Protein AF-A0A2D9SMA3-F1 (afdb_monomer)

Solvent-accessible surface area (backbone atoms only — not comparable to full-atom values): 6062 Å² total; per-residue (Å²): 139,64,76,45,78,49,76,43,85,68,47,75,50,74,42,68,54,98,90,37,80,74,43,34,33,40,23,32,37,33,34,36,29,45,89,88,40,80,76,44,77,47,75,46,73,75,39,80,48,66,64,96,76,56,58,60,69,54,55,51,49,54,51,53,51,51,53,48,52,50,51,51,52,50,50,52,50,50,54,55,50,52,51,52,49,50,55,51,48,55,52,50,51,54,51,49,55,67,64,57,74,80,75,132

Foldseek 3Di:
DDKDKDKAFDDKDWDDDPNATDWIWTKIWIFIDDPNHTPDIDIDPTDTDDRVPDPVVVSVVVVVVVVVVVVVVVVVVVVVVVVVVVVVVVVVVVVCVVVVVPDD

Mean predicted aligned error: 12.0 Å

Structure (mmCIF, N/CA/C/O backbone):
data_AF-A0A2D9SMA3-F1
#
_entry.id   AF-A0A2D9SMA3-F1
#
loop_
_atom_site.group_PDB
_atom_site.id
_atom_site.type_symbol
_atom_site.label_atom_id
_atom_site.label_alt_id
_atom_site.label_comp_id
_atom_site.label_asym_id
_atom_site.label_entity_id
_atom_site.label_seq_id
_atom_site.pdbx_PDB_ins_code
_atom_site.Cartn_x
_atom_site.Cartn_y
_atom_site.Cartn_z
_atom_site.occupancy
_atom_site.B_iso_or_equiv
_atom_site.auth_seq_id
_atom_site.auth_comp_id
_atom_site.auth_asym_id
_atom_site.auth_atom_id
_atom_site.pdbx_PDB_model_num
ATOM 1 N N . MET A 1 1 ? -11.097 -24.277 4.928 1.00 54.91 1 MET A N 1
ATOM 2 C CA . MET A 1 1 ? -9.944 -23.431 5.299 1.00 54.91 1 MET A CA 1
ATOM 3 C C . MET A 1 1 ? -9.182 -23.155 4.024 1.00 54.91 1 MET A C 1
ATOM 5 O O . MET A 1 1 ? -8.686 -24.109 3.437 1.00 54.91 1 MET A O 1
ATOM 9 N N . ALA A 1 2 ? -9.188 -21.911 3.554 1.00 72.50 2 ALA A N 1
ATOM 10 C CA . ALA A 1 2 ? -8.464 -21.511 2.352 1.00 72.50 2 ALA A CA 1
ATOM 11 C C . ALA A 1 2 ? -7.235 -20.703 2.778 1.00 72.50 2 ALA A C 1
ATOM 13 O O . ALA A 1 2 ? -7.350 -19.795 3.599 1.00 72.50 2 ALA A O 1
ATOM 14 N N . LEU A 1 3 ? -6.070 -21.096 2.271 1.00 83.44 3 LEU A N 1
ATOM 15 C CA . LEU A 1 3 ? -4.867 -20.277 2.311 1.00 83.44 3 LEU A CA 1
ATOM 16 C C . LEU A 1 3 ? -4.826 -19.512 0.990 1.00 83.44 3 LEU A C 1
ATOM 18 O O . LEU A 1 3 ? -4.950 -20.135 -0.066 1.00 83.44 3 LEU A O 1
ATOM 22 N N . THR A 1 4 ? -4.693 -18.195 1.058 1.00 88.44 4 THR A N 1
ATOM 23 C CA . THR A 1 4 ? -4.634 -17.322 -0.116 1.00 88.44 4 THR A CA 1
ATOM 24 C C . THR A 1 4 ? -3.242 -16.725 -0.195 1.00 88.44 4 THR A C 1
ATOM 26 O O . THR A 1 4 ? -2.779 -16.099 0.755 1.00 88.44 4 THR A O 1
ATOM 29 N N . GLU A 1 5 ? -2.563 -16.931 -1.316 1.00 89.00 5 GLU A N 1
ATOM 30 C CA . GLU A 1 5 ? -1.286 -16.278 -1.586 1.00 89.00 5 GLU A CA 1
ATOM 31 C C . GLU A 1 5 ? -1.538 -14.890 -2.173 1.00 89.00 5 GLU A C 1
ATOM 33 O O . GLU A 1 5 ? -2.395 -14.724 -3.044 1.00 89.00 5 GLU A O 1
ATOM 38 N N . PHE A 1 6 ? -0.780 -13.901 -1.712 1.00 85.69 6 PHE A N 1
ATOM 39 C CA . PHE A 1 6 ? -0.773 -12.568 -2.298 1.00 85.69 6 PHE A CA 1
ATOM 40 C C . PHE A 1 6 ? 0.634 -12.178 -2.739 1.00 85.69 6 PHE A C 1
ATOM 42 O O . PHE A 1 6 ? 1.640 -12.597 -2.159 1.00 85.69 6 PHE A O 1
ATOM 49 N N . ARG A 1 7 ? 0.686 -11.334 -3.768 1.00 85.00 7 ARG A N 1
ATOM 50 C CA . ARG A 1 7 ? 1.889 -10.636 -4.213 1.00 85.00 7 ARG A CA 1
ATOM 51 C C . ARG A 1 7 ? 1.505 -9.200 -4.524 1.00 85.00 7 ARG A C 1
ATOM 53 O O . ARG A 1 7 ? 0.683 -8.964 -5.407 1.00 85.00 7 ARG A O 1
ATOM 60 N N . HIS A 1 8 ? 2.118 -8.259 -3.823 1.00 82.69 8 HIS A N 1
ATOM 61 C CA . HIS A 1 8 ? 1.890 -6.835 -4.022 1.00 82.69 8 HIS A CA 1
ATOM 62 C C . HIS A 1 8 ? 3.210 -6.119 -4.304 1.00 82.69 8 HIS A C 1
ATOM 64 O O . HIS A 1 8 ? 4.229 -6.463 -3.705 1.00 82.69 8 HIS A O 1
ATOM 70 N N . PRO A 1 9 ? 3.230 -5.138 -5.217 1.00 81.25 9 PRO A N 1
ATOM 71 C CA . PRO A 1 9 ? 4.390 -4.273 -5.376 1.00 81.25 9 PRO A CA 1
ATOM 72 C C . PRO A 1 9 ? 4.621 -3.497 -4.070 1.00 81.25 9 PRO A C 1
ATOM 74 O O . PRO A 1 9 ? 3.683 -2.929 -3.517 1.00 81.25 9 PRO A O 1
ATOM 77 N N . TYR A 1 10 ? 5.859 -3.497 -3.575 1.00 82.62 10 TYR A N 1
ATOM 78 C CA . TYR A 1 10 ? 6.233 -2.847 -2.316 1.00 82.62 10 TYR A CA 1
ATOM 79 C C . TYR A 1 10 ? 7.151 -1.649 -2.555 1.00 82.62 10 TYR A C 1
ATOM 81 O O . TYR A 1 10 ? 6.852 -0.540 -2.120 1.00 82.62 10 TYR A O 1
ATOM 89 N N . GLU A 1 11 ? 8.227 -1.845 -3.320 1.00 83.75 11 GLU A N 1
ATOM 90 C CA . GLU A 1 11 ? 9.158 -0.774 -3.675 1.00 83.75 11 GLU A CA 1
ATOM 91 C C . GLU A 1 11 ? 9.527 -0.855 -5.154 1.00 83.75 11 GLU A C 1
ATOM 93 O O . GLU A 1 11 ? 9.761 -1.935 -5.696 1.00 83.75 11 GLU A O 1
ATOM 98 N N . ILE A 1 12 ? 9.598 0.304 -5.809 1.00 85.75 12 ILE A N 1
ATOM 99 C CA . ILE A 1 12 ? 10.034 0.421 -7.194 1.00 85.75 12 ILE A CA 1
ATOM 100 C C . ILE A 1 12 ? 11.160 1.447 -7.315 1.00 85.75 12 ILE A C 1
ATOM 102 O O . ILE A 1 12 ? 11.017 2.603 -6.918 1.00 85.75 12 ILE A O 1
ATOM 106 N N . LEU A 1 13 ? 12.275 1.036 -7.915 1.00 86.44 13 LEU A N 1
ATOM 107 C CA . LEU A 1 13 ? 13.365 1.925 -8.296 1.00 86.44 13 LEU A CA 1
ATOM 108 C C . LEU A 1 13 ? 13.364 2.103 -9.809 1.00 86.44 13 LEU A C 1
ATOM 110 O O . LEU A 1 13 ? 13.622 1.157 -10.552 1.00 86.44 13 LEU A O 1
ATOM 114 N N . ILE A 1 14 ? 13.148 3.336 -10.257 1.00 86.75 14 ILE A N 1
ATOM 115 C CA . ILE A 1 14 ? 13.201 3.703 -11.672 1.00 86.75 14 ILE A CA 1
ATOM 116 C C . ILE A 1 14 ? 14.386 4.625 -11.886 1.00 86.75 14 ILE A C 1
ATOM 118 O O . ILE A 1 14 ? 14.509 5.676 -11.255 1.00 86.75 14 ILE A O 1
ATOM 122 N N . ARG A 1 15 ? 15.277 4.224 -12.785 1.00 87.44 15 ARG A N 1
ATOM 123 C CA . ARG A 1 15 ? 16.444 5.007 -13.173 1.00 87.44 15 ARG A CA 1
ATOM 124 C C . ARG A 1 15 ? 16.130 5.750 -14.453 1.00 87.44 15 ARG A C 1
ATOM 126 O O . ARG A 1 15 ? 15.624 5.162 -15.405 1.00 87.44 15 ARG A O 1
ATOM 133 N N . PHE A 1 16 ? 16.483 7.026 -14.472 1.00 84.12 16 PHE A N 1
ATOM 134 C CA . PHE A 1 16 ? 16.362 7.876 -15.644 1.00 84.12 16 PHE A CA 1
ATOM 135 C C . PHE A 1 16 ? 17.747 8.295 -16.113 1.00 84.12 16 PHE A C 1
ATOM 137 O O . PHE A 1 16 ? 18.625 8.610 -15.306 1.00 84.12 16 PHE A O 1
ATOM 144 N N . LYS A 1 17 ? 17.930 8.328 -17.427 1.00 86.56 17 LYS A N 1
ATOM 145 C CA . LYS A 1 17 ? 19.093 8.922 -18.075 1.00 86.56 17 LYS A CA 1
ATOM 146 C C . LYS A 1 17 ? 18.590 9.791 -19.216 1.00 86.56 17 LYS A C 1
ATOM 148 O O . LYS A 1 17 ? 17.792 9.335 -20.026 1.00 86.56 17 LYS A O 1
ATOM 153 N N . ASP A 1 18 ? 19.010 11.052 -19.231 1.00 92.25 18 ASP A N 1
ATOM 154 C CA . ASP A 1 18 ? 18.615 12.022 -20.260 1.00 92.25 18 ASP A CA 1
ATOM 155 C C . ASP A 1 18 ? 17.081 12.165 -20.413 1.00 92.25 18 ASP A C 1
ATOM 157 O O . ASP A 1 18 ? 16.560 12.365 -21.504 1.00 92.25 18 ASP A O 1
ATOM 161 N N . GLY A 1 19 ? 16.342 12.043 -19.301 1.00 75.88 19 GLY A N 1
ATOM 162 C CA . GLY A 1 19 ? 14.876 12.148 -19.269 1.00 75.88 19 GLY A CA 1
ATOM 163 C C . GLY A 1 19 ? 14.120 10.884 -19.693 1.00 75.88 19 GLY A C 1
ATOM 164 O O . GLY A 1 19 ? 12.893 10.873 -19.644 1.00 75.88 19 GLY A O 1
ATOM 165 N N . VAL A 1 20 ? 14.826 9.812 -20.058 1.00 78.69 20 VAL A N 1
ATOM 166 C CA . VAL A 1 20 ? 14.241 8.531 -20.473 1.00 78.69 20 VAL A CA 1
ATOM 167 C C . VAL A 1 20 ? 14.488 7.482 -19.392 1.00 78.69 20 VAL A C 1
ATOM 169 O O . VAL A 1 20 ? 15.587 7.403 -18.836 1.00 78.69 20 VAL A O 1
ATOM 172 N N . ALA A 1 21 ? 13.471 6.681 -19.067 1.00 82.62 21 ALA A N 1
ATOM 173 C CA . ALA A 1 21 ? 13.641 5.546 -18.164 1.00 82.62 21 ALA A CA 1
ATOM 174 C C . ALA A 1 21 ? 14.639 4.550 -18.779 1.00 82.62 21 ALA A C 1
ATOM 176 O O . ALA A 1 21 ? 14.542 4.208 -19.953 1.00 82.62 21 ALA A O 1
ATOM 177 N N . CYS A 1 22 ? 15.627 4.110 -18.003 1.00 87.25 22 CYS A N 1
ATOM 178 C CA . CYS A 1 22 ? 16.711 3.238 -18.468 1.00 87.25 22 CYS A CA 1
ATOM 179 C C . CYS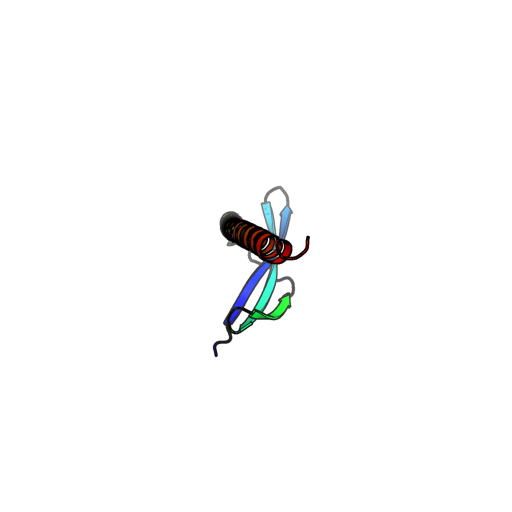 A 1 22 ? 16.929 2.006 -17.579 1.00 87.25 22 CYS A C 1
ATOM 181 O O . CYS A 1 22 ? 17.813 1.195 -17.849 1.00 87.25 22 CYS A O 1
ATOM 183 N N . GLY A 1 23 ? 16.137 1.853 -16.519 1.00 87.25 23 GLY A N 1
ATOM 184 C CA . GLY A 1 23 ? 16.131 0.651 -15.697 1.00 87.25 23 GLY A CA 1
ATOM 185 C C . GLY A 1 23 ? 15.042 0.705 -14.641 1.00 87.25 23 GLY A C 1
ATOM 186 O O . GLY A 1 23 ? 14.803 1.761 -14.056 1.00 87.25 23 GLY A O 1
ATOM 187 N N . ILE A 1 24 ? 14.400 -0.433 -14.398 1.00 88.38 24 ILE A N 1
ATOM 188 C CA . ILE A 1 24 ? 13.353 -0.582 -13.390 1.00 88.38 24 ILE A CA 1
ATOM 189 C C . ILE A 1 24 ? 13.698 -1.793 -12.532 1.00 88.38 24 ILE A C 1
ATOM 191 O O . ILE A 1 24 ? 14.033 -2.856 -13.054 1.00 88.38 24 ILE A O 1
ATOM 195 N N . GLN A 1 25 ? 13.649 -1.626 -1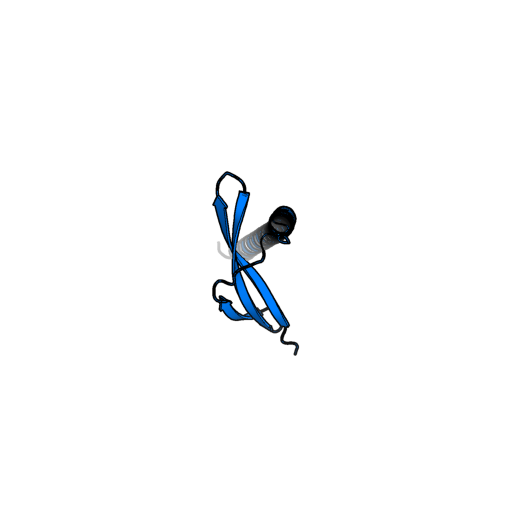1.216 1.00 90.12 25 GLN A N 1
ATOM 196 C CA . GLN A 1 25 ? 13.755 -2.714 -10.252 1.00 90.12 25 GLN A CA 1
ATOM 197 C C . 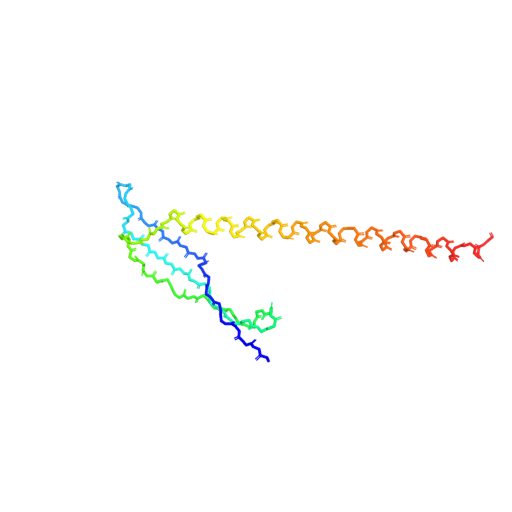GLN A 1 25 ? 12.512 -2.696 -9.372 1.00 90.12 25 GLN A C 1
ATOM 199 O O . GLN A 1 25 ? 12.135 -1.638 -8.875 1.00 90.12 25 GLN A O 1
ATOM 204 N N . LEU A 1 26 ? 11.885 -3.855 -9.197 1.00 86.88 26 LEU A N 1
ATOM 205 C CA . LEU A 1 26 ? 10.689 -4.023 -8.385 1.00 86.88 26 LEU A CA 1
ATOM 206 C C . LEU A 1 26 ? 10.983 -4.989 -7.241 1.00 86.88 26 LEU A C 1
ATOM 208 O O . LEU A 1 26 ? 11.453 -6.106 -7.457 1.00 86.88 26 LEU A O 1
ATOM 212 N N . ILE A 1 27 ? 10.671 -4.557 -6.031 1.00 89.81 27 ILE A N 1
ATOM 213 C CA . ILE A 1 27 ? 10.579 -5.391 -4.840 1.00 89.81 27 ILE A CA 1
ATOM 214 C C . ILE A 1 27 ? 9.090 -5.613 -4.599 1.00 89.81 27 ILE A C 1
ATOM 216 O O . ILE A 1 27 ? 8.301 -4.666 -4.563 1.00 89.81 27 ILE A O 1
ATOM 220 N N . SER A 1 28 ? 8.689 -6.874 -4.480 1.00 88.12 28 SER A N 1
ATOM 221 C CA . SER A 1 28 ? 7.324 -7.246 -4.126 1.00 88.12 28 SER A CA 1
ATOM 222 C C . SER A 1 28 ? 7.285 -7.755 -2.696 1.00 88.12 28 SER A C 1
ATOM 224 O O . SER A 1 28 ? 8.201 -8.428 -2.234 1.00 88.12 28 SER A O 1
ATOM 226 N N . GLU A 1 29 ? 6.185 -7.498 -2.014 1.00 90.81 29 GLU A N 1
ATOM 227 C CA . GLU A 1 29 ? 5.827 -8.224 -0.813 1.00 90.81 29 GLU A CA 1
ATOM 228 C C . GLU A 1 29 ? 4.976 -9.428 -1.214 1.00 90.81 29 GLU A C 1
ATOM 230 O O . GLU A 1 29 ? 3.998 -9.305 -1.953 1.00 90.81 29 GLU A O 1
ATOM 235 N N . THR A 1 30 ? 5.365 -10.606 -0.745 1.00 91.19 30 THR A N 1
ATOM 236 C CA . THR A 1 30 ? 4.599 -11.840 -0.921 1.00 91.19 30 THR A CA 1
ATOM 237 C C . THR A 1 30 ? 4.178 -12.370 0.431 1.00 91.19 30 THR A C 1
ATOM 239 O O . THR A 1 30 ? 4.878 -12.186 1.431 1.00 91.19 30 THR A O 1
ATOM 242 N N . GLY A 1 31 ? 3.037 -13.037 0.489 1.00 90.56 31 GLY A N 1
ATOM 243 C CA . GLY A 1 31 ? 2.585 -13.605 1.741 1.00 90.56 31 GLY A CA 1
ATOM 244 C C . GLY A 1 31 ? 1.438 -14.575 1.592 1.00 90.56 31 GLY A C 1
ATOM 245 O O . GLY A 1 31 ? 0.889 -14.772 0.510 1.00 90.56 31 GLY A O 1
ATOM 246 N N . VAL A 1 32 ? 1.109 -15.196 2.717 1.00 91.19 32 VAL A N 1
ATOM 247 C CA . VAL A 1 32 ? 0.008 -16.146 2.836 1.00 91.19 32 VAL A CA 1
ATOM 248 C C . VAL A 1 32 ? -0.972 -15.603 3.857 1.00 91.19 32 VAL A C 1
ATOM 250 O O . VAL A 1 32 ? -0.619 -15.362 5.016 1.00 91.19 32 VAL A O 1
ATOM 253 N N . GLU A 1 33 ? -2.213 -15.446 3.427 1.00 90.94 33 GLU A N 1
ATOM 254 C CA . GLU A 1 33 ? -3.350 -15.130 4.273 1.00 90.94 33 GLU A CA 1
ATOM 255 C C . GLU A 1 33 ? -4.166 -16.381 4.572 1.00 90.94 33 GLU A C 1
ATOM 257 O O . GLU A 1 33 ? -4.330 -17.274 3.739 1.00 90.94 33 GLU A O 1
ATOM 262 N N . LYS A 1 34 ? -4.723 -16.427 5.777 1.00 90.88 34 LYS A N 1
ATOM 263 C CA . LYS A 1 34 ? -5.707 -17.421 6.185 1.00 90.88 34 LYS A CA 1
ATOM 264 C C . LYS A 1 34 ? -6.867 -16.698 6.829 1.00 90.88 34 LYS A C 1
ATOM 266 O O . LYS A 1 34 ? -6.677 -16.007 7.826 1.00 90.88 34 LYS A O 1
ATOM 271 N N . ASP A 1 35 ? -8.053 -16.869 6.260 1.00 87.44 35 ASP A N 1
ATOM 272 C CA . ASP A 1 35 ? -9.284 -16.278 6.790 1.00 87.44 35 ASP A CA 1
ATOM 273 C C . ASP A 1 35 ? -9.153 -14.746 7.019 1.00 87.44 35 ASP A C 1
ATOM 275 O O . ASP A 1 35 ? -9.659 -14.202 7.997 1.00 87.44 35 ASP A O 1
ATOM 279 N N . GLY A 1 36 ? -8.435 -14.053 6.119 1.00 80.12 36 GLY A N 1
ATOM 280 C CA . GLY A 1 36 ? -8.198 -12.601 6.164 1.00 80.12 36 GLY A CA 1
ATOM 281 C C . GLY A 1 36 ? -7.075 -12.143 7.103 1.00 80.12 36 GLY A C 1
ATOM 282 O O . GLY A 1 36 ? -6.861 -10.944 7.259 1.00 80.12 36 GLY A O 1
ATOM 283 N N . GLN A 1 37 ? -6.351 -13.071 7.736 1.00 84.38 37 GLN A N 1
ATOM 284 C CA . GLN A 1 37 ? -5.201 -12.764 8.582 1.00 84.38 37 GLN A CA 1
ATOM 285 C C . GLN A 1 37 ? -3.895 -13.174 7.898 1.00 84.38 37 GLN A C 1
ATOM 287 O O . GLN A 1 37 ? -3.737 -14.321 7.475 1.00 84.38 37 GLN A O 1
ATOM 292 N N . VAL A 1 38 ? -2.933 -12.252 7.829 1.00 85.88 38 VAL A N 1
ATOM 293 C CA . VAL A 1 38 ? -1.590 -12.518 7.295 1.00 85.88 38 VAL A CA 1
ATOM 294 C C . VAL A 1 38 ? -0.837 -13.445 8.253 1.00 85.88 38 VAL A C 1
ATOM 296 O O . VAL A 1 38 ? -0.568 -13.078 9.396 1.00 85.88 38 VAL A O 1
ATOM 299 N N . ILE A 1 39 ? -0.495 -14.649 7.787 1.00 91.62 39 ILE A N 1
ATOM 300 C CA . ILE A 1 39 ? 0.285 -15.641 8.547 1.00 91.62 39 ILE A CA 1
ATOM 301 C C . ILE A 1 39 ? 1.777 -15.492 8.271 1.00 91.62 39 ILE A C 1
ATOM 303 O O . ILE A 1 39 ? 2.603 -15.659 9.166 1.00 91.62 39 ILE A O 1
ATOM 307 N N . GLN A 1 40 ? 2.123 -15.196 7.022 1.00 89.75 40 GLN A N 1
ATOM 308 C CA . GLN A 1 40 ? 3.501 -15.057 6.587 1.00 89.75 40 GLN A CA 1
ATOM 309 C C . GLN A 1 40 ? 3.607 -13.925 5.580 1.00 89.75 40 GLN A C 1
ATOM 311 O O . GLN A 1 40 ? 2.725 -13.743 4.743 1.00 89.75 40 GLN A O 1
ATOM 316 N N . ARG A 1 41 ? 4.710 -13.189 5.674 1.00 89.94 41 ARG A N 1
ATOM 317 C CA . ARG A 1 41 ? 5.030 -12.043 4.837 1.00 89.94 41 ARG A CA 1
ATOM 318 C C . ARG A 1 41 ? 6.528 -12.041 4.570 1.00 89.94 41 ARG A C 1
ATOM 320 O O . ARG A 1 41 ? 7.321 -12.282 5.481 1.00 89.94 41 ARG A O 1
ATOM 327 N N . THR A 1 42 ? 6.921 -11.871 3.318 1.00 91.62 42 THR A N 1
ATOM 328 C CA . THR A 1 42 ? 8.319 -11.920 2.890 1.00 91.62 42 THR A CA 1
ATOM 329 C C . THR A 1 42 ? 8.525 -10.991 1.702 1.00 91.62 42 THR A C 1
ATOM 331 O O . THR A 1 42 ? 7.771 -11.032 0.728 1.00 91.62 42 THR A O 1
ATOM 334 N N . GLU A 1 43 ? 9.563 -10.168 1.786 1.00 91.12 43 GLU A N 1
ATOM 335 C CA . GLU A 1 43 ? 10.009 -9.317 0.688 1.00 91.12 43 GLU A CA 1
ATOM 336 C C . GLU A 1 43 ? 10.792 -10.149 -0.330 1.00 91.12 43 GLU A C 1
ATOM 338 O O . GLU A 1 43 ? 11.687 -10.924 0.024 1.00 91.12 43 GLU A O 1
ATOM 343 N N . THR A 1 44 ? 10.454 -10.000 -1.607 1.00 89.75 44 THR A N 1
ATOM 344 C CA . THR A 1 44 ? 11.228 -10.603 -2.687 1.00 89.75 44 THR A CA 1
ATOM 345 C C . THR A 1 44 ? 12.484 -9.773 -2.940 1.00 89.75 44 THR A C 1
ATOM 347 O O . THR A 1 44 ? 12.443 -8.547 -2.835 1.00 89.75 44 THR A O 1
ATOM 350 N N . PRO A 1 45 ? 13.603 -10.392 -3.345 1.00 87.50 45 PRO A N 1
ATOM 351 C CA . PRO A 1 45 ? 14.744 -9.645 -3.859 1.00 87.50 45 PRO A CA 1
ATOM 352 C C . PRO A 1 45 ? 14.333 -8.700 -4.997 1.00 87.50 45 PRO A C 1
ATOM 354 O O . PRO A 1 45 ? 13.342 -8.939 -5.687 1.00 87.50 45 PRO A O 1
ATOM 357 N N . ALA A 1 46 ? 15.113 -7.640 -5.209 1.00 87.19 46 ALA A N 1
ATOM 358 C CA . ALA A 1 46 ? 14.862 -6.692 -6.287 1.00 87.19 46 ALA A CA 1
ATOM 359 C C . ALA A 1 46 ? 14.988 -7.376 -7.661 1.00 87.19 46 ALA 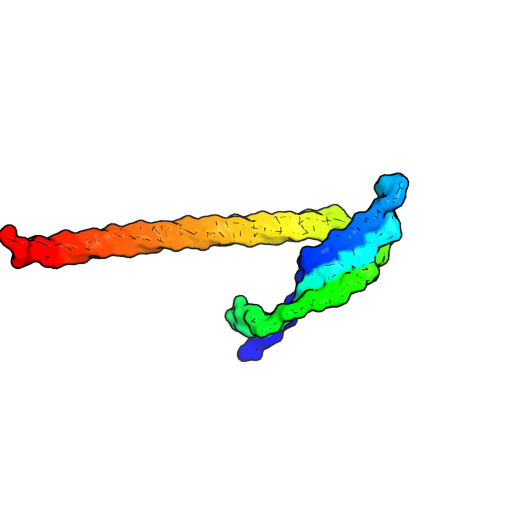A C 1
ATOM 361 O O . ALA A 1 46 ? 16.075 -7.804 -8.057 1.00 87.19 46 ALA A O 1
ATOM 362 N N . GLU A 1 47 ? 13.881 -7.444 -8.399 1.00 86.31 47 GLU A N 1
ATOM 363 C CA . GLU A 1 47 ? 13.808 -8.045 -9.731 1.00 86.31 47 GLU A CA 1
ATOM 364 C C . GLU A 1 47 ? 13.842 -6.952 -10.803 1.00 86.31 47 GLU A C 1
ATOM 366 O O . GLU A 1 47 ? 13.079 -5.984 -10.746 1.00 86.31 47 GLU A O 1
ATOM 371 N N . ALA A 1 48 ? 14.728 -7.097 -11.792 1.00 86.62 48 ALA A N 1
ATOM 372 C CA . ALA A 1 48 ? 14.770 -6.192 -12.935 1.00 86.62 48 ALA A CA 1
ATOM 373 C C . ALA A 1 48 ? 13.507 -6.364 -13.790 1.00 86.62 48 ALA A C 1
ATOM 375 O O . ALA A 1 48 ? 13.140 -7.488 -14.128 1.00 86.62 48 ALA A O 1
ATOM 376 N N . GLN A 1 49 ? 12.870 -5.254 -14.148 1.00 83.44 49 GLN A N 1
ATOM 377 C CA . GLN A 1 49 ? 11.704 -5.226 -15.028 1.00 83.44 49 GLN A CA 1
ATOM 378 C C . GLN A 1 49 ? 12.093 -4.658 -16.393 1.00 83.44 49 GLN A C 1
ATOM 380 O O . GLN A 1 49 ? 12.980 -3.804 -16.491 1.00 83.44 49 GLN A O 1
ATOM 385 N N . ASP A 1 50 ? 11.426 -5.138 -17.441 1.00 79.12 50 ASP A N 1
ATOM 386 C CA . ASP A 1 50 ? 11.610 -4.621 -18.794 1.00 79.12 50 ASP A CA 1
ATOM 387 C C . ASP A 1 50 ? 11.049 -3.199 -18.900 1.00 79.12 50 ASP A C 1
ATOM 389 O O . ASP A 1 50 ? 9.912 -2.937 -18.517 1.00 79.12 50 ASP A O 1
ATOM 393 N N . VAL A 1 51 ? 11.859 -2.277 -19.413 1.00 73.31 51 VAL A N 1
ATOM 394 C CA . VAL A 1 51 ? 11.532 -0.853 -19.502 1.00 73.31 51 VAL A CA 1
ATOM 395 C C . VAL A 1 51 ? 10.587 -0.569 -20.672 1.00 73.31 51 VAL A C 1
ATOM 397 O O . VAL A 1 51 ? 9.729 0.301 -20.547 1.00 73.31 51 VAL A O 1
ATOM 400 N N . GLU A 1 52 ? 10.698 -1.305 -21.785 1.00 68.31 52 GLU A N 1
ATOM 401 C CA . GLU A 1 52 ? 9.890 -1.062 -22.996 1.00 68.31 52 GLU A CA 1
ATOM 402 C C . GLU A 1 52 ? 8.415 -1.479 -22.844 1.00 68.31 52 GLU A C 1
ATOM 404 O O . GLU A 1 52 ? 7.575 -1.066 -23.642 1.00 68.31 52 GLU A O 1
ATOM 409 N N . GLY A 1 53 ? 8.075 -2.239 -21.798 1.00 63.50 53 GLY A N 1
ATOM 410 C CA . GLY A 1 53 ? 6.712 -2.705 -21.515 1.00 63.50 53 GLY A CA 1
ATOM 411 C C . GLY A 1 53 ? 6.128 -2.224 -20.186 1.00 63.50 53 GLY A C 1
ATOM 412 O O . GLY A 1 53 ? 5.005 -2.597 -19.847 1.00 63.50 53 GLY A O 1
ATOM 413 N N . PHE A 1 54 ? 6.863 -1.423 -19.411 1.00 69.88 54 PHE A N 1
ATOM 414 C CA . PHE A 1 54 ? 6.420 -1.030 -18.078 1.00 69.88 54 PHE A CA 1
ATOM 415 C C . PHE A 1 54 ? 5.505 0.192 -18.133 1.00 69.88 54 PHE A C 1
ATOM 417 O O . PHE A 1 54 ? 5.961 1.335 -18.230 1.00 69.88 54 PHE A O 1
ATOM 424 N N . ALA A 1 55 ? 4.199 -0.047 -18.035 1.00 72.88 55 ALA A N 1
ATOM 425 C CA . ALA A 1 55 ? 3.191 1.001 -17.963 1.00 72.88 55 ALA A CA 1
ATOM 426 C C . ALA A 1 55 ? 3.225 1.692 -16.588 1.00 72.88 55 ALA A C 1
ATOM 428 O O . ALA A 1 55 ? 2.390 1.467 -15.716 1.00 72.88 55 ALA A O 1
ATOM 429 N N . LEU A 1 56 ? 4.235 2.540 -16.381 1.00 72.25 56 LEU A N 1
ATOM 430 C CA . LEU A 1 56 ? 4.447 3.259 -15.126 1.00 72.25 56 LEU A CA 1
ATOM 431 C C . LEU A 1 56 ? 3.222 4.090 -14.719 1.00 72.25 56 LEU A C 1
ATOM 433 O O . LEU A 1 56 ? 2.895 4.168 -13.537 1.00 72.25 56 LEU A O 1
ATOM 437 N N . SER A 1 57 ? 2.545 4.697 -15.697 1.00 74.44 57 SER A N 1
ATOM 438 C CA . SER A 1 57 ? 1.289 5.420 -15.486 1.00 74.44 57 SER A CA 1
ATOM 439 C C . SER A 1 57 ? 0.212 4.539 -14.864 1.00 74.44 57 SER A C 1
ATOM 441 O O . SER A 1 57 ? -0.498 4.990 -13.969 1.00 74.44 57 SER A O 1
ATOM 443 N N . ASP A 1 58 ? 0.124 3.291 -15.314 1.00 75.75 58 ASP A N 1
ATOM 444 C CA . ASP A 1 58 ? -0.923 2.355 -14.923 1.00 75.75 58 ASP A CA 1
ATOM 445 C C . ASP A 1 58 ? -0.627 1.825 -13.526 1.00 75.75 58 ASP A C 1
ATOM 447 O O . ASP A 1 58 ? -1.497 1.876 -12.664 1.00 75.75 58 ASP A O 1
ATOM 451 N N . LEU A 1 59 ? 0.631 1.460 -13.247 1.00 75.31 59 LEU A N 1
ATOM 452 C CA . LEU A 1 59 ? 1.038 1.051 -11.903 1.00 75.31 59 LEU A CA 1
ATOM 453 C C . LEU A 1 59 ? 0.799 2.165 -10.875 1.00 75.31 59 LEU A C 1
ATOM 455 O O . LEU A 1 59 ? 0.245 1.910 -9.806 1.00 75.31 59 LEU A O 1
ATOM 459 N N . ILE A 1 60 ? 1.208 3.403 -11.179 1.00 79.44 60 ILE A N 1
ATOM 460 C CA . ILE A 1 60 ? 0.977 4.547 -10.285 1.00 79.44 60 ILE A CA 1
ATOM 461 C C . ILE A 1 60 ? -0.526 4.795 -10.117 1.00 79.44 60 ILE A C 1
ATOM 463 O O . ILE A 1 60 ? -0.978 5.014 -8.993 1.00 79.44 60 ILE A O 1
ATOM 467 N N . GLY A 1 61 ? -1.299 4.743 -11.204 1.00 79.25 61 GLY A N 1
ATOM 468 C CA . GLY A 1 61 ? -2.746 4.943 -11.185 1.00 79.25 61 GLY A CA 1
ATOM 469 C C . GLY A 1 61 ? -3.481 3.901 -10.342 1.00 79.25 61 GLY A C 1
ATOM 470 O O . GLY A 1 61 ? -4.252 4.265 -9.454 1.00 79.25 61 GLY A O 1
ATOM 471 N N . GLU A 1 62 ? -3.206 2.616 -10.564 1.00 80.25 62 GLU A N 1
ATOM 472 C CA . GLU A 1 62 ? -3.791 1.501 -9.811 1.00 80.25 62 GLU A CA 1
ATOM 473 C C . GLU A 1 62 ? -3.406 1.556 -8.331 1.00 80.25 62 GLU A C 1
ATOM 475 O O . GLU A 1 62 ? -4.263 1.401 -7.457 1.00 80.25 62 GLU A O 1
ATOM 480 N N . THR A 1 63 ? -2.135 1.844 -8.037 1.00 77.88 63 THR A N 1
ATOM 481 C CA . THR A 1 63 ? -1.637 1.942 -6.658 1.00 77.88 63 THR A CA 1
ATOM 482 C C . THR A 1 63 ? -2.294 3.112 -5.931 1.00 77.88 63 THR A C 1
ATOM 484 O O . THR A 1 63 ? -2.785 2.950 -4.815 1.00 77.88 63 THR A O 1
ATOM 487 N N . ALA A 1 64 ? -2.365 4.285 -6.568 1.00 78.25 64 ALA A N 1
ATOM 488 C CA . ALA A 1 64 ? -3.002 5.464 -5.994 1.00 78.25 64 ALA A CA 1
ATOM 489 C C . ALA A 1 64 ? -4.510 5.259 -5.788 1.00 78.25 64 ALA A C 1
ATOM 491 O O . ALA A 1 64 ? -5.042 5.650 -4.751 1.00 78.25 64 ALA A O 1
ATOM 492 N N . SER A 1 65 ? -5.193 4.612 -6.738 1.00 83.94 65 SER A N 1
ATOM 493 C CA . SER A 1 65 ? -6.618 4.295 -6.619 1.00 83.94 65 SER A CA 1
ATOM 494 C C . SER A 1 65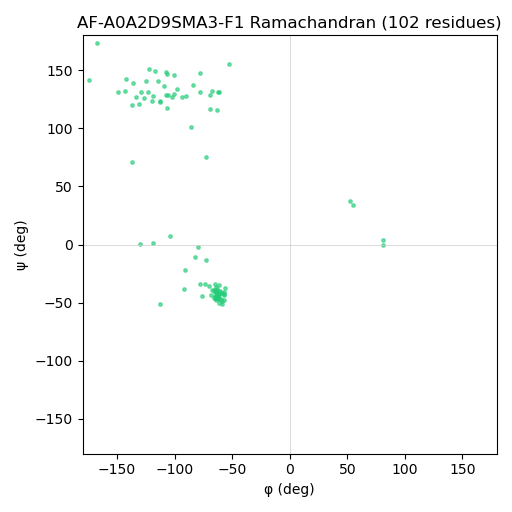 ? -6.885 3.306 -5.484 1.00 83.94 65 SER A C 1
ATOM 496 O O . SER A 1 65 ? -7.776 3.542 -4.669 1.00 83.94 65 SER A O 1
ATOM 498 N N . THR A 1 66 ? -6.076 2.251 -5.374 1.00 83.75 66 THR A N 1
ATOM 499 C CA . THR A 1 66 ? -6.184 1.255 -4.298 1.00 83.75 66 THR A CA 1
ATOM 500 C C . THR A 1 66 ? -5.920 1.888 -2.934 1.00 83.75 66 THR A C 1
ATOM 502 O O . THR A 1 66 ? -6.689 1.686 -1.995 1.00 83.75 66 THR A O 1
ATOM 505 N N . ALA A 1 67 ? -4.876 2.715 -2.829 1.00 77.81 67 ALA A N 1
ATOM 506 C CA . ALA A 1 67 ? -4.559 3.439 -1.604 1.00 77.81 67 ALA A CA 1
ATOM 507 C C . ALA A 1 67 ? -5.681 4.408 -1.203 1.00 77.81 67 ALA A C 1
ATOM 509 O O . ALA A 1 67 ? -6.018 4.502 -0.024 1.00 77.81 67 ALA A O 1
ATOM 510 N N . LEU A 1 68 ? -6.289 5.104 -2.170 1.00 90.75 68 LEU A N 1
ATOM 511 C CA . LEU A 1 68 ? -7.404 6.011 -1.910 1.00 90.75 68 LEU A CA 1
ATOM 512 C C . LEU A 1 68 ? -8.628 5.261 -1.366 1.00 90.75 68 LEU A C 1
ATOM 514 O O . LEU A 1 68 ? -9.192 5.685 -0.358 1.00 90.75 68 LEU A O 1
ATOM 518 N N . LEU A 1 69 ? -8.994 4.133 -1.982 1.00 91.62 69 LEU A N 1
ATOM 519 C CA . LEU A 1 69 ? -10.103 3.290 -1.526 1.00 91.62 69 LEU A CA 1
ATOM 520 C C . LEU A 1 69 ? -9.875 2.762 -0.107 1.00 91.62 69 LEU A C 1
ATOM 522 O O . LEU A 1 69 ? -10.791 2.771 0.714 1.00 91.62 69 LEU A O 1
ATOM 526 N N . GLU A 1 70 ? -8.650 2.341 0.208 1.00 88.00 70 GLU A N 1
ATOM 527 C CA . GLU A 1 70 ? -8.319 1.862 1.549 1.00 88.00 70 GLU A CA 1
ATOM 528 C C . GLU A 1 70 ? -8.382 2.989 2.589 1.00 88.00 70 GLU A C 1
ATOM 530 O O . GLU A 1 70 ? -8.906 2.796 3.686 1.00 88.00 70 GLU A O 1
ATOM 535 N N . VAL A 1 71 ? -7.934 4.199 2.239 1.00 90.75 71 VAL A N 1
ATOM 536 C CA . VAL A 1 71 ? -8.077 5.380 3.104 1.00 90.75 71 VAL A CA 1
ATOM 537 C C . VAL A 1 71 ? -9.548 5.715 3.351 1.00 90.75 71 VAL A C 1
ATOM 539 O O . VAL A 1 71 ? -9.918 6.019 4.485 1.00 90.75 71 VAL A O 1
ATOM 542 N N . GLU A 1 72 ? -10.397 5.666 2.325 1.00 93.75 72 GLU A N 1
ATOM 543 C CA . GLU A 1 72 ? -11.839 5.887 2.480 1.00 93.75 72 GLU A CA 1
ATOM 544 C C . GLU A 1 72 ? -12.475 4.826 3.379 1.00 93.75 72 GLU A C 1
ATOM 546 O O . GLU A 1 72 ? -13.183 5.170 4.327 1.00 93.75 72 GLU A O 1
ATOM 551 N N . ARG A 1 73 ? -12.141 3.549 3.164 1.00 93.38 73 ARG A N 1
ATOM 552 C CA . ARG A 1 73 ? -12.593 2.441 4.010 1.00 93.38 73 ARG A CA 1
ATOM 553 C C . ARG A 1 73 ? -12.186 2.649 5.469 1.00 93.38 73 ARG A C 1
ATOM 555 O O . ARG A 1 73 ? -13.021 2.515 6.363 1.00 93.38 73 ARG A O 1
ATOM 562 N N . LEU A 1 74 ? -10.925 3.000 5.724 1.00 92.25 74 LEU A N 1
ATOM 563 C CA . LEU A 1 74 ? -10.419 3.261 7.073 1.00 92.25 74 LEU A CA 1
ATOM 564 C C . LEU A 1 74 ? -11.111 4.464 7.723 1.00 92.25 74 LEU A C 1
ATOM 566 O O . LEU A 1 74 ? -11.442 4.394 8.905 1.00 92.25 74 LEU A O 1
ATOM 570 N N . LYS A 1 75 ? -11.403 5.531 6.969 1.00 94.00 75 LYS A N 1
ATOM 571 C CA . LYS A 1 75 ? -12.183 6.676 7.471 1.00 94.00 75 LYS A CA 1
ATOM 572 C C . LYS A 1 75 ? -13.594 6.270 7.887 1.00 94.00 75 LYS A C 1
ATOM 574 O O . LYS A 1 75 ? -14.043 6.680 8.952 1.00 94.00 75 LYS A O 1
ATOM 579 N N . THR A 1 76 ? -14.275 5.443 7.092 1.00 94.19 76 THR A N 1
ATOM 580 C CA . THR A 1 76 ? -15.596 4.911 7.456 1.00 94.19 76 THR A CA 1
ATOM 581 C C . THR A 1 76 ? -15.526 4.053 8.718 1.00 94.19 76 THR A C 1
ATOM 583 O O . THR A 1 76 ? -16.370 4.194 9.600 1.00 94.19 76 THR A O 1
ATOM 586 N N . VAL A 1 77 ? -14.502 3.202 8.842 1.00 92.12 77 VAL A N 1
ATOM 587 C CA . VAL A 1 77 ? -14.293 2.392 10.051 1.00 92.12 77 VAL A CA 1
ATOM 588 C C . VAL A 1 77 ? -14.082 3.285 11.272 1.00 92.12 77 VAL A C 1
ATOM 590 O O . VAL A 1 77 ? -14.730 3.060 12.289 1.00 92.12 77 VAL A O 1
ATOM 593 N N . ILE A 1 78 ? -13.236 4.313 11.178 1.00 92.94 78 ILE A N 1
ATOM 594 C CA . ILE A 1 78 ? -13.001 5.254 12.283 1.00 92.94 78 ILE A CA 1
ATOM 595 C C . ILE A 1 78 ? -14.309 5.929 12.703 1.00 92.94 78 ILE A C 1
ATOM 597 O O . ILE A 1 78 ? -14.663 5.841 13.873 1.00 92.94 78 ILE A O 1
ATOM 601 N N . ALA A 1 79 ? -15.065 6.493 11.757 1.00 93.88 79 ALA A N 1
ATOM 602 C CA . ALA A 1 79 ? -16.334 7.157 12.056 1.00 93.88 79 ALA A CA 1
ATOM 603 C C . ALA A 1 79 ? -17.329 6.217 12.763 1.00 93.88 79 ALA A C 1
ATOM 605 O O . ALA A 1 79 ? -17.937 6.594 13.760 1.00 93.88 79 ALA A O 1
ATOM 606 N N . SER A 1 80 ? -17.440 4.963 12.308 1.00 92.69 80 SER A N 1
ATOM 607 C CA . SER A 1 80 ? -18.310 3.976 12.965 1.00 92.69 80 SER A CA 1
ATOM 608 C C . SER A 1 80 ? -17.865 3.639 14.394 1.00 92.69 80 SER A C 1
ATOM 610 O O . SER A 1 80 ? -18.695 3.453 15.277 1.00 92.69 80 SER A O 1
ATOM 612 N N . ARG A 1 81 ? -16.550 3.590 14.649 1.00 92.00 81 ARG A N 1
ATOM 613 C CA . ARG A 1 81 ? -16.005 3.316 15.986 1.00 92.00 81 ARG A CA 1
ATOM 614 C C . ARG A 1 81 ? -16.157 4.503 16.928 1.00 92.00 81 ARG A C 1
ATOM 616 O O . ARG A 1 81 ? -16.357 4.291 18.120 1.00 92.00 81 ARG A O 1
ATOM 623 N N . GLU A 1 82 ? -16.061 5.723 16.412 1.00 94.31 82 GLU A N 1
ATOM 624 C CA . GLU A 1 82 ? -16.334 6.941 17.178 1.00 94.31 82 GLU A CA 1
ATOM 625 C C . GLU A 1 82 ? -17.801 6.986 17.623 1.00 94.31 82 GLU A C 1
ATOM 627 O O . GLU A 1 82 ? -18.064 7.213 18.802 1.00 94.31 82 GLU A O 1
ATOM 632 N N . GLU A 1 83 ? -18.739 6.655 16.732 1.00 93.12 83 GLU A N 1
ATOM 633 C CA . GLU A 1 83 ? -20.166 6.572 17.066 1.00 93.12 83 GLU A CA 1
ATOM 634 C C . GLU A 1 83 ? -20.456 5.475 18.109 1.00 93.12 83 GLU A C 1
ATOM 636 O O . GLU A 1 83 ? -21.163 5.714 19.089 1.00 93.12 83 GLU A O 1
ATOM 641 N N . GLU A 1 84 ? -19.865 4.282 17.963 1.00 92.25 84 GLU A N 1
ATOM 642 C CA . GLU A 1 84 ? -19.978 3.212 18.966 1.00 92.25 84 GLU A CA 1
ATOM 643 C C . GLU A 1 84 ? -19.448 3.650 20.342 1.00 92.25 84 GLU A C 1
ATOM 645 O O . GLU A 1 84 ? -20.053 3.340 21.371 1.00 92.25 84 GLU A O 1
ATOM 650 N N . MET A 1 85 ? -18.319 4.366 20.372 1.00 92.06 85 MET A N 1
ATOM 651 C CA . MET A 1 85 ? -17.732 4.891 21.606 1.00 92.06 85 MET A CA 1
ATOM 652 C C . MET A 1 85 ? -18.631 5.937 22.266 1.00 92.06 85 MET A C 1
ATOM 654 O O . MET A 1 85 ? -18.779 5.917 23.488 1.00 92.06 85 MET A O 1
ATOM 658 N N . GLU A 1 86 ? -19.243 6.825 21.483 1.00 93.31 86 GLU A N 1
ATOM 659 C CA . GLU A 1 86 ? -20.171 7.839 21.986 1.00 93.31 86 GLU A CA 1
ATOM 660 C C . GLU A 1 86 ? -21.419 7.190 22.596 1.00 93.31 86 GLU A C 1
ATOM 662 O O . GLU A 1 86 ? -21.736 7.449 23.758 1.00 93.31 86 GLU A O 1
ATOM 667 N N . GLN A 1 87 ? -22.039 6.236 21.896 1.00 92.19 87 GLN A N 1
ATOM 668 C CA . GLN A 1 87 ? -23.181 5.472 22.415 1.00 92.19 87 GLN A CA 1
ATOM 669 C C . GLN A 1 87 ? -22.832 4.684 23.688 1.00 92.19 87 GLN A C 1
ATOM 671 O O . GLN A 1 87 ? -23.629 4.602 24.630 1.00 92.19 87 GLN A O 1
ATOM 676 N N . LEU A 1 88 ? -21.636 4.086 23.744 1.00 91.94 88 LEU A N 1
ATOM 677 C CA . LEU A 1 88 ? -21.170 3.375 24.934 1.00 91.94 88 LEU A CA 1
ATOM 678 C C . LEU A 1 88 ? -20.966 4.338 26.111 1.00 91.94 88 LEU A C 1
ATOM 680 O O . LEU A 1 88 ? -21.309 3.998 27.245 1.00 91.94 88 LEU A O 1
ATOM 684 N N . ASN A 1 89 ? -20.436 5.533 25.844 1.00 91.50 89 ASN A N 1
ATOM 685 C CA . ASN A 1 89 ? -20.225 6.568 26.846 1.00 91.50 89 ASN A CA 1
ATOM 686 C C . ASN A 1 89 ? -21.560 7.094 27.397 1.00 91.50 89 ASN A C 1
ATOM 688 O O . ASN A 1 89 ? -21.735 7.139 28.612 1.00 91.50 89 ASN A O 1
ATOM 692 N N . GLU A 1 90 ? -22.537 7.390 26.536 1.00 90.75 90 GLU A N 1
ATOM 693 C CA . GLU A 1 90 ? -23.895 7.769 26.955 1.00 90.75 90 GLU A CA 1
ATOM 694 C C . GLU A 1 90 ? -24.540 6.689 27.831 1.00 90.75 90 GLU A C 1
ATOM 696 O O . GLU A 1 90 ? -25.121 6.978 28.880 1.00 90.75 90 GLU A O 1
ATOM 701 N N . ARG A 1 91 ? -24.384 5.416 27.449 1.00 90.00 91 ARG A N 1
ATOM 702 C CA . ARG A 1 91 ? -24.897 4.285 28.228 1.00 90.00 91 ARG A CA 1
ATOM 703 C C . ARG A 1 91 ? -24.213 4.159 29.589 1.00 90.00 91 ARG A C 1
ATOM 705 O O . ARG A 1 91 ? -24.886 3.860 30.574 1.00 90.00 91 ARG A O 1
ATOM 712 N N . LEU A 1 92 ? -22.900 4.382 29.658 1.00 88.00 92 LEU A N 1
ATOM 713 C CA . LEU A 1 92 ? -22.142 4.402 30.912 1.00 88.00 92 LEU A CA 1
ATOM 714 C C . LEU A 1 92 ? -22.599 5.542 31.825 1.00 88.00 92 LEU A C 1
ATOM 716 O O . LEU A 1 92 ? -22.849 5.295 33.002 1.00 88.00 92 LEU A O 1
ATOM 720 N N . VAL A 1 93 ? -22.763 6.754 31.287 1.00 90.19 93 VAL A N 1
ATOM 721 C CA . VAL A 1 93 ? -23.288 7.907 32.034 1.00 90.19 93 VAL A CA 1
ATOM 722 C C . VAL A 1 93 ? -24.685 7.601 32.574 1.00 90.19 93 VAL A C 1
ATOM 724 O O . VAL A 1 93 ? -24.901 7.718 33.778 1.00 90.19 93 VAL A O 1
ATOM 727 N N . GLY A 1 94 ? -25.595 7.091 31.739 1.00 85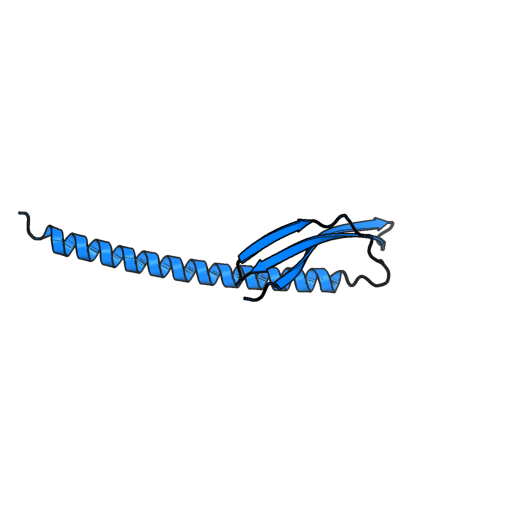.06 94 GLY A N 1
ATOM 728 C CA . GLY A 1 94 ? -26.942 6.715 32.175 1.00 85.06 94 GLY A CA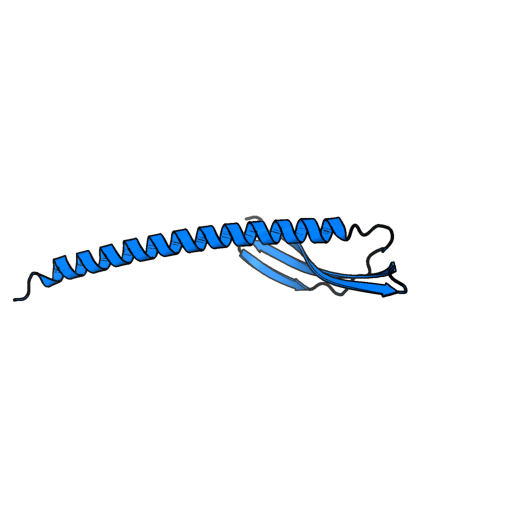 1
ATOM 729 C C . GLY A 1 94 ? -26.957 5.617 33.249 1.00 85.06 94 GLY A C 1
ATOM 730 O O . GLY A 1 94 ? -27.776 5.656 34.164 1.00 85.06 94 GLY A O 1
ATOM 731 N N . MET A 1 95 ? -26.028 4.655 33.198 1.00 83.38 95 MET A N 1
ATOM 732 C CA . MET A 1 95 ? -25.875 3.642 34.254 1.00 83.38 95 MET A CA 1
ATOM 733 C C . MET A 1 95 ? -25.320 4.224 35.560 1.00 83.38 95 MET A C 1
ATOM 735 O O . MET A 1 95 ? -25.715 3.780 36.637 1.00 83.38 95 MET A O 1
ATOM 739 N N . ILE A 1 96 ? -24.409 5.196 35.485 1.00 82.38 96 ILE A N 1
ATOM 740 C CA . ILE A 1 96 ? -23.872 5.887 36.663 1.00 82.38 96 ILE A CA 1
ATOM 741 C C . ILE A 1 96 ? -24.963 6.740 37.316 1.00 82.38 96 ILE A C 1
ATOM 743 O O . ILE A 1 96 ? -25.111 6.684 38.532 1.00 82.38 96 ILE A O 1
ATOM 747 N N . GLU A 1 97 ? -25.762 7.470 36.537 1.00 80.06 97 GLU A N 1
ATOM 748 C CA . GLU A 1 97 ? -26.898 8.248 37.048 1.00 80.06 97 GLU A CA 1
ATOM 749 C C . GLU A 1 97 ? -27.971 7.347 37.675 1.00 80.06 97 GLU A C 1
ATOM 751 O O . GLU A 1 97 ? -28.456 7.635 38.769 1.00 80.06 97 GLU A O 1
ATOM 756 N N . ALA A 1 98 ? -28.285 6.212 37.040 1.00 76.31 98 ALA A N 1
ATOM 757 C CA . ALA A 1 98 ? -29.238 5.238 37.570 1.00 76.31 98 ALA A CA 1
ATOM 758 C C . ALA A 1 98 ? -28.767 4.583 38.884 1.00 76.31 98 ALA A C 1
ATOM 760 O O . ALA A 1 98 ? -29.592 4.301 39.749 1.00 76.31 98 ALA A O 1
ATOM 761 N N . ASN A 1 99 ? -27.458 4.368 39.055 1.00 74.31 99 ASN A N 1
ATOM 762 C CA . ASN A 1 99 ? -26.885 3.759 40.262 1.00 74.31 99 ASN A CA 1
ATOM 763 C C . ASN A 1 99 ? -26.490 4.783 41.345 1.00 74.31 99 ASN A C 1
ATOM 765 O O . ASN A 1 99 ? -26.364 4.424 42.513 1.00 74.31 99 ASN A O 1
ATOM 769 N N . GLY A 1 100 ? -26.275 6.050 40.981 1.00 60.06 100 GLY A N 1
ATOM 770 C CA . GLY A 1 100 ? -25.914 7.141 41.895 1.00 60.06 100 GLY A CA 1
ATOM 771 C C . GLY A 1 100 ? -27.107 7.775 42.620 1.00 60.06 100 GLY A C 1
ATOM 772 O O . GLY A 1 100 ? -26.903 8.532 43.564 1.00 60.06 100 GLY A O 1
ATOM 773 N N . GLY A 1 101 ? -28.340 7.453 42.215 1.00 54.22 101 GLY A N 1
ATOM 774 C CA . GLY A 1 101 ?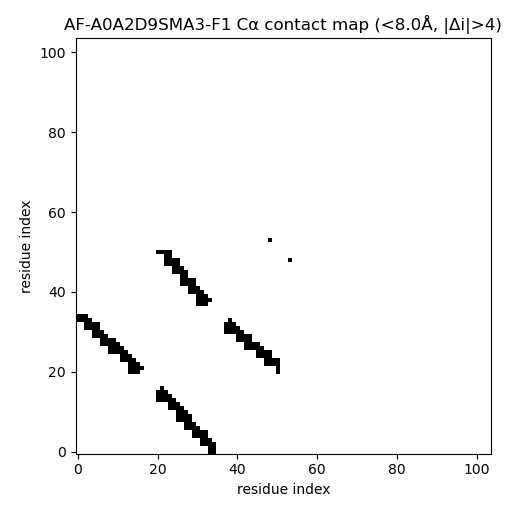 -29.580 7.945 42.830 1.00 54.22 101 GLY A CA 1
ATOM 775 C C . GLY A 1 101 ? -30.016 7.241 44.123 1.00 54.22 101 GLY A C 1
ATOM 776 O O . GLY A 1 101 ? -31.014 7.648 44.709 1.00 54.22 101 GLY A O 1
ATOM 777 N N . GLU A 1 102 ? -29.301 6.211 44.590 1.00 53.72 102 GLU A N 1
ATOM 778 C CA . GLU A 1 102 ? -29.640 5.470 45.823 1.00 53.72 102 GLU A CA 1
ATOM 779 C C . GLU A 1 102 ? -28.757 5.800 47.041 1.00 53.72 102 GLU A C 1
ATOM 781 O O . GLU A 1 102 ? -28.904 5.179 48.094 1.00 53.72 102 GLU A O 1
ATOM 786 N N . ALA A 1 103 ? -27.869 6.796 46.962 1.00 50.62 103 ALA A N 1
ATOM 787 C CA . ALA A 1 103 ? -27.028 7.171 48.101 1.00 50.62 103 ALA A CA 1
ATOM 788 C C . ALA A 1 103 ? -26.911 8.690 48.298 1.00 50.62 103 ALA A C 1
ATOM 790 O O . ALA A 1 103 ? -25.841 9.251 48.073 1.00 50.62 103 ALA A O 1
ATOM 791 N N . ALA A 1 104 ? -28.004 9.328 48.737 1.00 42.06 104 ALA A N 1
ATOM 792 C CA . ALA A 1 104 ? -28.057 10.379 49.776 1.00 42.06 104 ALA A CA 1
ATOM 793 C C . ALA A 1 104 ? -29.405 11.114 49.753 1.00 42.06 104 ALA A C 1
ATOM 795 O O . ALA A 1 104 ? -29.735 11.717 48.709 1.00 42.06 104 ALA A O 1
#

Radius of gyration: 24.39 Å; Cα contacts (8 Å, |Δi|>4): 106; chains: 1; bounding box: 49×36×73 Å

Nearest PDB structures (foldseek):
  2w2c-assembly1_C  TM=4.990E-01  e=1.471E+00  Homo sapiens
  3e99-assembly1_A  TM=5.033E-01  e=1.775E+00  Burkholderia mallei ATCC 23344
  2w2c-assembly1_K  TM=4.927E-01  e=2.753E+00  Homo sapiens
  5ig3-assembly1_B  TM=3.867E-01  e=2.586E+00  Homo sapiens
  6ozi-assembly1_B  TM=3.842E-01  e=4.270E+00  Ciona intestinalis

Secondary structure (DSSP, 8-state):
--EEEEEEEEEEEEEEETTEEEEEEEEEEEEEEETTEEEEEEEPP-EEE-STT--HHHHHHHHHHHHHHHHHHHHHHHHHHHHHHHHHHHHHHHHHHHHHTT--

Sequence (104 aa):
MALTEFRHPYEILIRFKDGVACGIQLISETGVEKDGQVIQRTETPAEAQDVEGFALSDLIGETASTALLE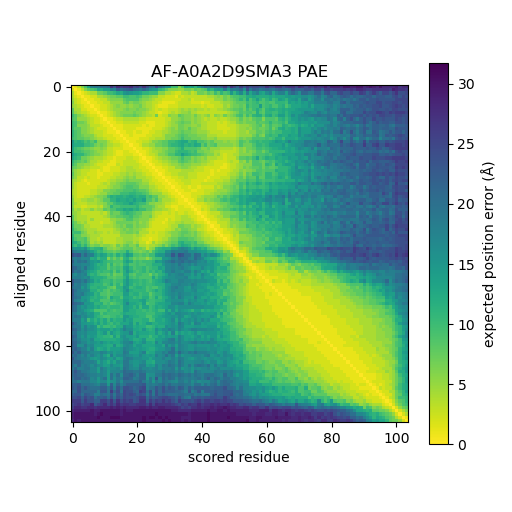VERLKTVIASREEEMEQLNERLVGMIEANGGEAA

pLDDT: mean 83.76, std 10.2, range [42.06, 94.31]